Protein AF-A0A953QK50-F1 (afdb_monomer_lite)

Radius of gyration: 16.64 Å; chains: 1; bounding box: 37×29×49 Å

Sequence (146 aa):
MLYVLSLALWMKRRDAGARLAWTAGCALYLAHVAAAFALRHHWSHAAAYQETARQTREVFGIDSGAGIYFNYAFTILWIADALWWWLAGLDRYRTRPRRVTVAVHLFFAFMFFNGAIVFGSPFMRWLGTAAILILLVVAASRLPPK

Foldseek 3Di:
DLQLVLVLCVLVVVNVSSLVSLVVVLVVLVVVVVCCCVPPVVVDPVSQLQVLLVLCCVQPVGRGSCVVVLVVVLNVLSVVLSVCCVVVDDVCNVVPDPVVVCV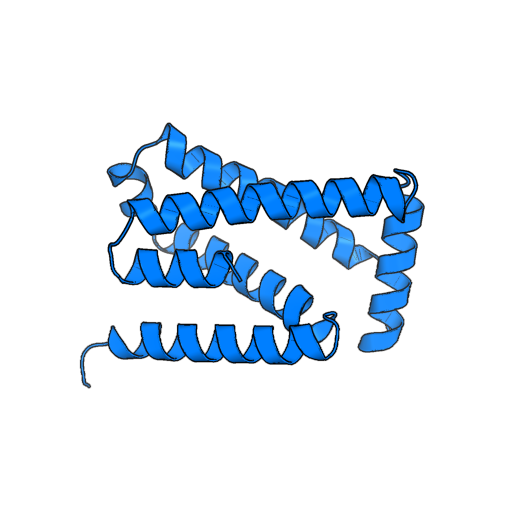NVVSVLVVLCCDQQRSNDPVSNVVSVVSVVVSVVSVVVPDPDD

Structure (mmCIF, N/CA/C/O backbone):
data_AF-A0A953QK50-F1
#
_entry.id   AF-A0A953QK50-F1
#
loop_
_atom_site.group_PDB
_atom_site.id
_atom_site.type_symbol
_atom_site.label_atom_id
_atom_site.label_alt_id
_atom_site.label_comp_id
_atom_site.label_asym_id
_atom_site.label_entity_id
_atom_site.label_seq_id
_atom_site.pdbx_PDB_ins_code
_atom_site.Cartn_x
_atom_site.Cartn_y
_atom_site.Cartn_z
_atom_site.occupancy
_atom_site.B_iso_or_equiv
_atom_site.auth_seq_id
_atom_site.auth_comp_id
_atom_site.auth_asym_id
_atom_site.auth_atom_id
_atom_site.pdbx_PDB_model_num
ATOM 1 N N . MET A 1 1 ? 6.489 0.312 5.208 1.00 88.19 1 MET A N 1
ATOM 2 C CA . MET A 1 1 ? 6.626 0.573 6.661 1.00 88.19 1 MET A CA 1
ATOM 3 C C . MET A 1 1 ? 5.390 1.224 7.263 1.00 88.19 1 MET A C 1
ATOM 5 O O . MET A 1 1 ? 4.865 0.697 8.234 1.00 88.19 1 MET A O 1
ATOM 9 N N . LEU A 1 2 ? 4.868 2.305 6.675 1.00 91.56 2 LEU A N 1
ATOM 10 C CA . LEU A 1 2 ? 3.675 2.992 7.195 1.00 91.56 2 LEU A CA 1
ATOM 11 C C . LEU A 1 2 ? 2.415 2.116 7.274 1.00 91.56 2 LEU A C 1
ATOM 13 O O . LEU A 1 2 ? 1.636 2.276 8.207 1.00 91.56 2 LEU A O 1
ATOM 17 N N . TYR A 1 3 ? 2.270 1.135 6.377 1.00 90.94 3 TYR A N 1
ATOM 18 C CA . TYR A 1 3 ? 1.257 0.077 6.481 1.00 90.94 3 TYR A CA 1
ATOM 19 C C . TYR A 1 3 ? 1.285 -0.631 7.849 1.00 90.94 3 TYR A C 1
ATOM 21 O O . TYR A 1 3 ? 0.289 -0.660 8.569 1.00 90.94 3 TYR A O 1
ATOM 29 N N . VAL A 1 4 ? 2.456 -1.151 8.233 1.00 90.25 4 VAL A N 1
ATOM 30 C CA . VAL A 1 4 ? 2.660 -1.884 9.491 1.00 90.25 4 VAL A CA 1
ATOM 31 C C . VAL A 1 4 ? 2.422 -0.977 10.695 1.00 90.25 4 VAL A C 1
ATOM 33 O O . VAL A 1 4 ? 1.738 -1.373 11.637 1.00 90.25 4 VAL A O 1
ATOM 36 N N . LEU A 1 5 ? 2.933 0.257 10.646 1.00 92.25 5 LEU A N 1
ATOM 37 C CA . LEU A 1 5 ? 2.709 1.249 11.697 1.00 92.25 5 LEU A CA 1
ATOM 38 C C . LEU A 1 5 ? 1.217 1.556 11.871 1.00 92.25 5 LEU A C 1
ATOM 40 O O . LEU A 1 5 ? 0.717 1.548 12.994 1.00 92.25 5 LEU A O 1
ATOM 44 N N . SER A 1 6 ? 0.504 1.797 10.770 1.00 93.31 6 SER A N 1
ATOM 45 C CA . SER A 1 6 ? -0.934 2.056 10.785 1.00 93.31 6 SER A CA 1
ATOM 46 C C . SER A 1 6 ? -1.699 0.897 11.420 1.00 93.31 6 SER A C 1
ATOM 48 O O . SER A 1 6 ? -2.479 1.115 12.346 1.00 93.31 6 SER A O 1
ATOM 50 N N . LEU A 1 7 ? -1.409 -0.338 11.004 1.00 91.56 7 LEU A N 1
ATOM 51 C CA . LEU A 1 7 ? -2.070 -1.527 11.532 1.00 91.56 7 LEU A CA 1
ATOM 52 C C . LEU A 1 7 ? -1.767 -1.739 13.026 1.00 91.56 7 LEU A C 1
ATOM 54 O O . LEU A 1 7 ? -2.670 -2.039 13.806 1.00 91.56 7 LEU A O 1
ATOM 58 N N . ALA A 1 8 ? -0.524 -1.507 13.458 1.00 91.31 8 ALA A N 1
ATOM 59 C CA . ALA A 1 8 ? -0.143 -1.571 14.867 1.00 91.31 8 ALA A CA 1
ATOM 60 C C . ALA A 1 8 ? -0.857 -0.505 15.718 1.00 91.31 8 ALA A C 1
ATOM 62 O O . ALA A 1 8 ? -1.331 -0.803 16.817 1.00 91.31 8 ALA A O 1
ATOM 63 N N . LEU A 1 9 ? -0.973 0.730 15.219 1.00 91.75 9 LEU A N 1
ATOM 64 C CA . LEU A 1 9 ? -1.710 1.807 15.886 1.00 91.75 9 LEU A CA 1
ATOM 65 C C . LEU A 1 9 ? -3.213 1.518 15.940 1.00 91.75 9 LEU A C 1
ATOM 67 O O . LEU A 1 9 ? -3.843 1.763 16.971 1.00 91.75 9 LEU A O 1
ATOM 71 N N . TRP A 1 10 ? -3.767 0.943 14.872 1.00 89.69 10 TRP A N 1
ATOM 72 C CA . TRP A 1 10 ? -5.168 0.542 14.799 1.00 89.69 10 TRP A CA 1
ATOM 73 C C . TRP A 1 10 ? -5.490 -0.547 15.826 1.00 89.69 10 TRP A C 1
ATOM 75 O O . TRP A 1 10 ? -6.416 -0.387 16.621 1.00 89.69 10 TRP A O 1
ATOM 85 N N . MET A 1 11 ? -4.654 -1.589 15.921 1.00 88.81 11 MET A N 1
ATOM 86 C CA . MET A 1 11 ? -4.762 -2.609 16.974 1.00 88.81 11 MET A CA 1
ATOM 87 C C . MET A 1 11 ? -4.642 -2.001 18.376 1.00 88.81 11 MET A C 1
ATOM 89 O O . MET A 1 11 ? -5.326 -2.433 19.301 1.00 88.81 11 MET A O 1
ATOM 93 N N . LYS A 1 12 ? -3.826 -0.951 18.540 1.00 89.31 12 LYS A N 1
ATOM 94 C CA . LYS A 1 12 ? -3.695 -0.185 19.789 1.00 89.31 12 LYS A CA 1
ATOM 95 C C . LYS A 1 12 ? -4.840 0.797 20.069 1.00 89.31 12 LYS A C 1
ATOM 97 O O . LYS A 1 12 ? -4.762 1.526 21.053 1.00 89.31 12 LYS A O 1
ATOM 102 N N . ARG A 1 13 ? -5.898 0.807 19.249 1.00 88.56 13 ARG A N 1
ATOM 103 C CA . ARG A 1 13 ? -7.031 1.749 19.305 1.00 88.56 13 ARG A CA 1
ATOM 104 C C . ARG A 1 13 ? -6.632 3.229 19.199 1.00 88.56 13 ARG A C 1
ATOM 106 O O . ARG A 1 13 ? -7.397 4.100 19.597 1.00 88.56 13 ARG A O 1
ATOM 113 N N . ARG A 1 14 ? -5.460 3.524 18.624 1.00 91.25 14 ARG A N 1
ATOM 114 C CA . ARG A 1 14 ? -4.974 4.886 18.344 1.00 91.25 14 ARG A CA 1
ATOM 115 C C . ARG A 1 14 ? -5.377 5.309 16.932 1.00 91.25 14 ARG A C 1
ATOM 117 O O . ARG A 1 14 ? -4.531 5.429 16.047 1.00 91.25 14 ARG A O 1
ATOM 124 N N . ASP A 1 15 ? -6.675 5.507 16.709 1.00 91.19 15 ASP A N 1
ATOM 125 C CA . ASP A 1 15 ? -7.226 5.601 15.349 1.00 91.19 15 ASP A CA 1
ATOM 126 C C . ASP A 1 15 ? -6.760 6.825 14.567 1.00 91.19 15 ASP A C 1
ATOM 128 O O . ASP A 1 15 ? -6.521 6.716 13.370 1.00 91.19 15 ASP A O 1
ATOM 132 N N . ALA A 1 16 ? -6.587 7.976 15.225 1.00 90.69 16 ALA A N 1
ATOM 133 C CA . ALA A 1 16 ? -6.100 9.183 14.559 1.00 90.69 16 ALA A CA 1
ATOM 134 C C . ALA A 1 16 ? -4.700 8.964 13.962 1.00 90.69 16 ALA A C 1
ATOM 136 O O . ALA A 1 16 ? -4.469 9.247 12.786 1.00 90.69 16 ALA A O 1
ATOM 137 N N . GLY A 1 17 ? -3.791 8.376 14.749 1.00 93.00 17 GLY A N 1
ATOM 138 C CA . GLY A 1 17 ? -2.450 8.020 14.289 1.00 93.00 17 GLY A CA 1
ATOM 139 C C . GLY A 1 17 ? -2.471 6.913 13.235 1.00 93.00 17 GLY A C 1
ATOM 140 O O . GLY A 1 17 ? -1.739 6.990 12.252 1.00 93.00 17 GLY A O 1
ATOM 141 N N . ALA A 1 18 ? -3.341 5.913 13.399 1.00 93.88 18 ALA A N 1
ATOM 142 C CA . ALA A 1 18 ? -3.504 4.842 12.422 1.00 93.88 18 ALA A CA 1
ATOM 143 C C . ALA A 1 18 ? -3.976 5.374 11.062 1.00 93.88 18 ALA A C 1
ATOM 145 O O . ALA A 1 18 ? -3.386 5.031 10.038 1.00 93.88 18 ALA A O 1
ATOM 146 N N . ARG A 1 19 ? -4.982 6.256 11.056 1.00 94.06 19 ARG A N 1
ATOM 147 C CA . ARG A 1 19 ? -5.527 6.893 9.852 1.00 94.06 19 ARG A CA 1
ATOM 148 C C . ARG A 1 19 ? -4.502 7.800 9.181 1.00 94.06 19 ARG A C 1
ATOM 150 O O . ARG A 1 19 ? -4.369 7.761 7.958 1.00 94.06 19 ARG A O 1
ATOM 157 N N . LEU A 1 20 ? -3.748 8.578 9.963 1.00 94.75 20 LEU A N 1
ATOM 158 C CA . LEU A 1 20 ? -2.683 9.428 9.432 1.00 94.75 20 LEU A CA 1
ATOM 159 C C . LEU A 1 20 ? -1.579 8.586 8.783 1.00 94.75 20 LEU A C 1
ATOM 161 O O . LEU A 1 20 ? -1.233 8.830 7.632 1.00 94.75 20 LEU A O 1
ATOM 165 N N . ALA A 1 21 ? -1.083 7.554 9.473 1.00 95.75 21 ALA A N 1
ATOM 166 C CA . ALA A 1 21 ? -0.073 6.649 8.928 1.00 95.75 21 ALA A CA 1
ATOM 167 C C . ALA A 1 21 ? -0.576 5.904 7.679 1.00 95.75 21 ALA A C 1
ATOM 169 O O . ALA A 1 21 ? 0.180 5.738 6.724 1.00 95.75 21 ALA A O 1
ATOM 170 N N . TRP A 1 22 ? -1.853 5.500 7.655 1.00 96.31 22 TRP A N 1
ATOM 171 C CA . TRP A 1 22 ? -2.483 4.862 6.495 1.00 96.31 22 TRP A CA 1
ATOM 172 C C . TRP A 1 22 ? -2.500 5.786 5.278 1.00 96.31 22 TRP A C 1
ATOM 174 O O . TRP A 1 22 ? -2.058 5.406 4.196 1.00 96.31 22 TRP A O 1
ATOM 184 N N . THR A 1 23 ? -2.969 7.019 5.482 1.00 96.44 23 THR A N 1
ATOM 185 C CA . THR A 1 23 ? -3.134 8.023 4.424 1.00 96.44 23 THR A CA 1
ATOM 186 C C . THR A 1 23 ? -1.781 8.509 3.913 1.00 96.44 23 THR A C 1
ATOM 188 O O . THR A 1 23 ? -1.566 8.567 2.706 1.00 96.44 23 THR A O 1
ATOM 191 N N . ALA A 1 24 ? -0.835 8.787 4.815 1.00 97.00 24 ALA A N 1
ATOM 192 C CA . ALA A 1 24 ? 0.531 9.150 4.449 1.00 97.00 24 ALA A CA 1
ATOM 193 C C . ALA A 1 24 ? 1.232 8.011 3.694 1.00 97.00 24 ALA A C 1
ATOM 195 O O . ALA A 1 24 ? 1.932 8.256 2.715 1.00 97.00 24 ALA A O 1
ATOM 196 N N . GLY A 1 25 ? 1.002 6.758 4.108 1.00 96.25 25 GLY A N 1
ATOM 197 C CA . GLY A 1 25 ? 1.476 5.574 3.396 1.00 96.25 25 GLY A CA 1
ATOM 198 C C . GLY A 1 25 ? 0.944 5.503 1.968 1.00 96.25 25 GLY A C 1
ATOM 199 O O . GLY A 1 25 ? 1.733 5.306 1.047 1.00 96.25 25 GLY A O 1
ATOM 200 N N . CYS A 1 26 ? -0.358 5.739 1.788 1.00 97.06 26 CYS A N 1
ATOM 201 C CA . CYS A 1 26 ? -0.987 5.806 0.472 1.00 97.06 26 CYS A CA 1
ATOM 202 C C . CYS A 1 26 ? -0.378 6.924 -0.385 1.00 97.06 26 CYS A C 1
ATOM 204 O O . CYS A 1 26 ? 0.038 6.674 -1.510 1.00 97.06 26 CYS A O 1
ATOM 206 N N . ALA A 1 27 ? -0.272 8.145 0.146 1.00 97.31 27 ALA A N 1
ATOM 207 C CA . ALA A 1 27 ? 0.253 9.292 -0.595 1.00 97.31 27 ALA A CA 1
ATOM 208 C C . ALA A 1 27 ? 1.709 9.080 -1.046 1.00 97.31 27 ALA A C 1
ATOM 210 O O . ALA A 1 27 ? 2.037 9.310 -2.209 1.00 97.31 27 ALA A O 1
ATOM 211 N N . LEU A 1 28 ? 2.571 8.579 -0.155 1.00 96.88 28 LEU A N 1
ATOM 212 C CA . LEU A 1 28 ? 3.962 8.262 -0.490 1.00 96.88 28 LEU A CA 1
ATOM 213 C C . LEU A 1 28 ? 4.065 7.127 -1.512 1.00 96.88 28 LEU A C 1
ATOM 215 O O . LEU A 1 28 ? 4.917 7.179 -2.394 1.00 96.88 28 LEU A O 1
ATOM 219 N N . TYR A 1 29 ? 3.194 6.119 -1.422 1.00 96.00 29 TYR A N 1
ATOM 220 C CA . TYR A 1 29 ? 3.125 5.057 -2.421 1.00 96.00 29 TYR A CA 1
ATOM 221 C C . TYR A 1 29 ? 2.713 5.595 -3.800 1.00 96.00 29 TYR A C 1
ATOM 223 O O . TYR A 1 29 ? 3.351 5.259 -4.793 1.00 96.00 29 TYR A O 1
ATOM 231 N N . LEU A 1 30 ? 1.715 6.479 -3.878 1.00 96.88 30 LEU A N 1
ATOM 232 C CA . LEU A 1 30 ? 1.312 7.099 -5.146 1.00 96.88 30 LEU A CA 1
ATOM 233 C C . LEU A 1 30 ? 2.422 7.964 -5.740 1.00 96.88 30 LEU A C 1
ATOM 235 O O . LEU A 1 30 ? 2.696 7.868 -6.934 1.00 96.88 30 LEU A O 1
ATOM 239 N N . ALA A 1 31 ? 3.104 8.754 -4.906 1.00 97.12 31 ALA A N 1
ATOM 240 C CA . ALA A 1 31 ? 4.274 9.514 -5.331 1.00 97.12 31 ALA A CA 1
ATOM 241 C C . ALA A 1 31 ? 5.379 8.586 -5.861 1.00 97.12 31 ALA A C 1
ATOM 243 O O . ALA A 1 31 ? 5.992 8.880 -6.884 1.00 97.12 31 ALA A O 1
ATOM 244 N N . HIS A 1 32 ? 5.593 7.436 -5.216 1.00 94.62 32 HIS A N 1
ATOM 245 C CA . HIS A 1 32 ? 6.538 6.423 -5.676 1.00 94.62 32 HIS A CA 1
ATOM 246 C C . HIS A 1 32 ? 6.141 5.822 -7.033 1.00 94.62 32 HIS A C 1
ATOM 248 O O . HIS A 1 32 ? 6.989 5.734 -7.916 1.00 94.62 32 HIS A O 1
ATOM 254 N N . VAL A 1 33 ? 4.868 5.459 -7.232 1.00 94.38 33 VAL A N 1
ATOM 255 C CA . VAL A 1 33 ? 4.367 4.954 -8.524 1.00 94.38 33 VAL A CA 1
ATOM 256 C C . VAL A 1 33 ? 4.538 6.009 -9.616 1.00 94.38 33 VAL A C 1
ATOM 258 O O . VAL A 1 33 ? 5.086 5.705 -10.672 1.00 94.38 33 VAL A O 1
ATOM 261 N N . ALA A 1 34 ? 4.140 7.257 -9.357 1.00 94.69 34 ALA A N 1
ATOM 262 C CA . ALA A 1 34 ? 4.298 8.352 -10.311 1.00 94.69 34 ALA A CA 1
ATOM 263 C C . ALA A 1 34 ? 5.775 8.594 -10.660 1.00 94.69 34 ALA A C 1
ATOM 265 O O . ALA A 1 34 ? 6.116 8.712 -11.833 1.00 94.69 34 ALA A O 1
ATOM 266 N N . ALA A 1 35 ? 6.666 8.596 -9.664 1.00 94.88 35 ALA A N 1
ATOM 267 C CA . ALA A 1 35 ? 8.103 8.737 -9.880 1.00 94.88 35 ALA A CA 1
ATOM 268 C C . ALA A 1 35 ? 8.686 7.561 -10.680 1.00 94.88 35 ALA A C 1
ATOM 270 O O . ALA A 1 35 ? 9.486 7.780 -11.584 1.00 94.88 35 ALA A O 1
ATOM 271 N N . ALA A 1 36 ? 8.269 6.323 -10.402 1.00 93.06 36 ALA A N 1
ATOM 272 C CA . ALA A 1 36 ? 8.698 5.155 -11.166 1.00 93.06 36 ALA A CA 1
ATOM 273 C C . ALA A 1 36 ? 8.251 5.256 -12.633 1.00 93.06 36 ALA A C 1
ATOM 275 O O . ALA A 1 36 ? 9.060 5.070 -13.543 1.00 93.06 36 ALA A O 1
ATOM 276 N N . PHE A 1 37 ? 6.991 5.622 -12.880 1.00 91.88 37 PHE A N 1
ATOM 277 C CA . PHE A 1 37 ? 6.489 5.802 -14.241 1.00 91.88 37 PHE A CA 1
ATOM 278 C C . PHE A 1 37 ? 7.187 6.952 -14.966 1.00 91.88 37 PHE A C 1
ATOM 280 O O . PHE A 1 37 ? 7.615 6.765 -16.101 1.00 91.88 37 PHE A O 1
ATOM 287 N N . ALA A 1 38 ? 7.377 8.098 -14.315 1.00 93.25 38 ALA A N 1
ATOM 288 C CA . ALA A 1 38 ? 8.023 9.255 -14.923 1.00 93.25 38 ALA A CA 1
ATOM 289 C C . ALA A 1 38 ? 9.515 9.025 -15.213 1.00 93.25 38 ALA A C 1
ATOM 291 O O . ALA A 1 38 ? 9.983 9.336 -16.306 1.00 93.25 38 ALA A O 1
ATOM 292 N N . LEU A 1 39 ? 10.261 8.481 -14.246 1.00 93.50 39 LEU A N 1
ATOM 293 C CA . LEU A 1 39 ? 11.727 8.438 -14.285 1.00 93.50 39 LEU A CA 1
ATOM 294 C C . LEU A 1 39 ? 12.297 7.134 -14.851 1.00 93.50 39 LEU A C 1
ATOM 296 O O . LEU A 1 39 ? 13.428 7.133 -15.326 1.00 93.50 39 LEU A O 1
ATOM 300 N N . ARG A 1 40 ? 11.570 6.013 -14.754 1.00 90.94 40 ARG A N 1
ATOM 301 C CA . ARG A 1 40 ? 12.089 4.678 -15.124 1.00 90.94 40 ARG A CA 1
ATOM 302 C C . ARG A 1 40 ? 11.362 4.058 -16.302 1.00 90.94 40 ARG A C 1
ATOM 304 O O . ARG A 1 40 ? 11.973 3.305 -17.050 1.00 90.94 40 ARG A O 1
ATOM 311 N N . HIS A 1 41 ? 10.074 4.349 -16.452 1.00 89.88 41 HIS A N 1
ATOM 312 C CA . HIS A 1 41 ? 9.249 3.723 -17.484 1.00 89.88 41 HIS A CA 1
ATOM 313 C C . HIS A 1 41 ? 8.779 4.700 -18.560 1.00 89.88 41 HIS A C 1
ATOM 315 O O . HIS A 1 41 ? 8.091 4.273 -19.479 1.00 89.88 41 HIS A O 1
ATOM 321 N N . HIS A 1 42 ? 9.133 5.988 -18.470 1.00 91.69 42 HIS A N 1
ATOM 322 C CA . HIS A 1 42 ? 8.718 7.037 -19.412 1.00 91.69 42 HIS A CA 1
ATOM 323 C C . HIS A 1 42 ? 7.208 7.024 -19.699 1.00 91.69 42 HIS A C 1
ATOM 325 O O . HIS A 1 42 ? 6.774 7.165 -20.838 1.00 91.69 42 HIS A O 1
ATOM 331 N N . TRP A 1 43 ? 6.410 6.778 -18.658 1.00 91.88 43 TRP A N 1
ATOM 332 C CA . TRP A 1 43 ? 4.956 6.606 -18.721 1.00 91.88 43 TRP A CA 1
ATOM 333 C C . TRP A 1 43 ? 4.462 5.435 -19.590 1.00 91.88 43 TRP A C 1
ATOM 335 O O . TRP A 1 43 ? 3.261 5.279 -19.798 1.00 91.88 43 TRP A O 1
ATOM 345 N N . SER A 1 44 ? 5.358 4.557 -20.044 1.00 94.75 44 SER A N 1
ATOM 346 C CA . SER A 1 44 ? 5.026 3.376 -20.835 1.00 94.75 44 SER A CA 1
ATOM 347 C C . SER A 1 44 ? 4.628 2.201 -19.945 1.00 94.75 44 SER A C 1
ATOM 349 O O . SER A 1 44 ? 5.441 1.635 -19.208 1.00 94.75 44 SER A O 1
ATOM 351 N N . HIS A 1 45 ? 3.368 1.778 -20.071 1.00 92.88 45 HIS A N 1
ATOM 352 C CA . HIS A 1 45 ? 2.885 0.542 -19.455 1.00 92.88 45 HIS A CA 1
ATOM 353 C C . HIS A 1 45 ? 3.681 -0.679 -19.938 1.00 92.88 45 HIS A C 1
ATOM 355 O O . HIS A 1 45 ? 4.030 -1.536 -19.131 1.00 92.88 45 HIS A O 1
ATOM 361 N N . ALA A 1 46 ? 4.021 -0.736 -21.230 1.00 95.19 46 ALA A N 1
ATOM 362 C CA . ALA A 1 46 ? 4.790 -1.842 -21.794 1.00 95.19 46 ALA A CA 1
ATOM 363 C C . ALA A 1 46 ? 6.183 -1.953 -21.153 1.00 95.19 46 ALA A C 1
ATOM 365 O O . ALA A 1 46 ? 6.602 -3.051 -20.794 1.00 95.19 46 ALA A O 1
ATOM 366 N N . ALA A 1 47 ? 6.863 -0.823 -20.927 1.00 94.38 47 ALA A N 1
ATOM 367 C CA . ALA A 1 47 ? 8.160 -0.809 -20.250 1.00 94.38 47 ALA A CA 1
ATOM 368 C C . ALA A 1 47 ? 8.051 -1.290 -18.792 1.00 94.38 47 ALA A C 1
ATOM 370 O O . ALA A 1 47 ? 8.878 -2.072 -18.327 1.00 94.38 47 ALA A O 1
ATOM 371 N N . ALA A 1 48 ? 7.009 -0.867 -18.071 1.00 93.88 48 ALA A N 1
ATOM 372 C CA . ALA A 1 48 ? 6.764 -1.319 -16.702 1.00 93.88 48 ALA A CA 1
ATOM 373 C C . ALA A 1 48 ? 6.412 -2.819 -16.631 1.00 93.88 48 ALA A C 1
ATOM 375 O O . ALA A 1 48 ? 6.870 -3.526 -15.729 1.00 93.88 48 ALA A O 1
ATOM 376 N N . TYR A 1 49 ? 5.639 -3.324 -17.597 1.00 96.56 49 TYR A N 1
ATOM 377 C CA . TYR A 1 49 ? 5.319 -4.746 -17.718 1.00 96.56 49 TYR A CA 1
ATOM 378 C C . TYR A 1 49 ? 6.580 -5.582 -17.970 1.00 96.56 49 TYR A C 1
ATOM 380 O O . TYR A 1 49 ? 6.811 -6.564 -17.268 1.00 96.56 49 TYR A O 1
ATOM 388 N N . GLN A 1 50 ? 7.420 -5.174 -18.928 1.00 96.00 50 GLN A N 1
ATOM 389 C CA . GLN A 1 50 ? 8.668 -5.868 -19.262 1.00 96.00 50 GLN A CA 1
ATOM 390 C C . GLN A 1 50 ? 9.643 -5.899 -18.082 1.00 96.00 50 GLN A C 1
ATOM 392 O O . GLN A 1 50 ? 10.216 -6.944 -17.788 1.00 96.00 50 GLN A O 1
ATOM 397 N N . GLU A 1 51 ? 9.792 -4.787 -17.359 1.00 94.69 51 GLU A N 1
ATOM 398 C CA . GLU A 1 51 ? 10.635 -4.751 -16.162 1.00 94.69 51 GLU A CA 1
ATOM 399 C C . GLU A 1 51 ? 10.092 -5.668 -15.057 1.00 94.69 51 GLU A C 1
ATOM 401 O O . GLU A 1 51 ? 10.855 -6.382 -14.405 1.00 94.69 51 GLU A O 1
ATOM 406 N N . THR A 1 52 ? 8.769 -5.718 -14.881 1.00 94.38 52 THR A N 1
ATOM 407 C CA . THR A 1 52 ? 8.137 -6.653 -13.939 1.00 94.38 52 THR A CA 1
ATOM 408 C C . THR A 1 52 ? 8.387 -8.107 -14.351 1.00 94.38 52 THR A C 1
ATOM 410 O O . THR A 1 52 ? 8.681 -8.946 -13.499 1.00 94.38 52 THR A O 1
ATOM 413 N N . ALA A 1 53 ? 8.320 -8.410 -15.651 1.00 95.75 53 ALA A N 1
ATOM 414 C CA . ALA A 1 53 ? 8.602 -9.740 -16.186 1.00 95.75 53 ALA A CA 1
ATOM 415 C C . ALA A 1 53 ? 10.061 -10.145 -15.951 1.00 95.75 53 ALA A C 1
ATOM 417 O O . ALA A 1 53 ? 10.323 -11.241 -15.456 1.00 95.75 53 ALA A O 1
ATOM 418 N N . ARG A 1 54 ? 11.002 -9.222 -16.192 1.00 96.00 54 ARG A N 1
ATOM 419 C CA . ARG A 1 54 ? 12.432 -9.414 -15.921 1.00 96.00 54 ARG A CA 1
ATOM 420 C C . ARG A 1 54 ? 12.686 -9.755 -14.451 1.00 96.00 54 ARG A C 1
ATOM 422 O O . ARG A 1 54 ? 13.314 -10.770 -14.167 1.00 96.00 54 ARG A O 1
ATOM 429 N N . GLN A 1 55 ? 12.158 -8.958 -13.519 1.00 94.06 55 GLN A N 1
ATOM 430 C CA . GLN A 1 55 ? 12.319 -9.207 -12.079 1.00 94.06 55 GLN A CA 1
ATOM 431 C C . GLN A 1 55 ? 11.669 -10.528 -11.642 1.00 94.06 55 GLN A C 1
ATOM 433 O O . GLN A 1 55 ? 12.233 -11.269 -10.838 1.00 94.06 55 GLN A O 1
ATOM 438 N N . THR A 1 56 ? 10.496 -10.851 -12.190 1.00 94.00 56 THR A N 1
ATOM 439 C CA . THR A 1 56 ? 9.806 -12.118 -11.903 1.00 94.00 56 THR A CA 1
ATOM 440 C C . THR A 1 56 ? 10.617 -13.312 -12.403 1.00 94.00 56 THR A C 1
ATOM 442 O O . THR A 1 56 ? 10.747 -14.300 -11.682 1.00 94.00 56 THR A O 1
ATOM 445 N N . ARG A 1 57 ? 11.242 -13.210 -13.581 1.00 95.06 57 ARG A N 1
ATOM 446 C CA . ARG A 1 57 ? 12.142 -14.241 -14.109 1.00 95.06 57 ARG A CA 1
ATOM 447 C C . ARG A 1 57 ? 13.375 -14.417 -13.227 1.00 95.06 57 ARG A C 1
ATOM 449 O O . ARG A 1 57 ? 13.769 -15.548 -12.975 1.00 95.06 57 ARG A O 1
ATOM 456 N N . GLU A 1 58 ? 13.963 -13.335 -12.731 1.00 94.00 58 GLU A N 1
ATOM 457 C CA . GLU A 1 58 ? 15.155 -13.402 -11.873 1.00 94.00 58 GLU A CA 1
ATOM 458 C C . GLU A 1 58 ? 14.892 -14.079 -10.528 1.00 94.00 58 GLU A C 1
ATOM 460 O O . GLU A 1 58 ? 15.754 -14.790 -10.018 1.00 94.00 58 GLU A O 1
ATOM 465 N N . VAL A 1 59 ? 13.705 -13.875 -9.956 1.00 93.25 59 VAL A N 1
ATOM 466 C CA . VAL A 1 59 ? 13.359 -14.430 -8.641 1.00 93.25 59 VAL A CA 1
ATOM 467 C C . VAL A 1 59 ? 12.716 -15.813 -8.744 1.00 93.25 59 VAL A C 1
ATOM 469 O O . VAL A 1 59 ? 13.012 -16.687 -7.934 1.00 93.25 59 VAL A O 1
ATOM 472 N N . PHE A 1 60 ? 11.829 -16.015 -9.719 1.00 92.81 60 PHE A N 1
ATOM 473 C CA . PHE A 1 60 ? 10.978 -17.205 -9.820 1.00 92.81 60 PHE A CA 1
ATOM 474 C C . PHE A 1 60 ? 11.204 -18.031 -11.092 1.00 92.81 60 PHE A C 1
ATOM 476 O O . PHE A 1 60 ? 10.594 -19.085 -11.240 1.00 92.81 60 PHE A O 1
ATOM 483 N N . GLY A 1 61 ? 12.034 -17.571 -12.033 1.00 92.94 61 GLY A N 1
ATOM 484 C CA . GLY A 1 61 ? 12.246 -18.235 -13.326 1.00 92.94 61 GLY A CA 1
ATOM 485 C C . GLY A 1 61 ? 11.097 -18.065 -14.329 1.00 92.94 61 GLY A C 1
ATOM 486 O O . GLY A 1 61 ? 11.154 -18.623 -15.421 1.00 92.94 61 GLY A O 1
ATOM 487 N N . ILE A 1 62 ? 10.060 -17.292 -13.988 1.00 92.62 62 ILE A N 1
ATOM 488 C CA . ILE A 1 62 ? 8.846 -17.120 -14.799 1.00 92.62 62 ILE A CA 1
ATOM 489 C C . ILE A 1 62 ? 8.897 -15.785 -15.547 1.00 92.62 62 ILE A C 1
ATOM 491 O O . ILE A 1 62 ? 8.995 -14.729 -14.927 1.00 92.62 62 ILE A O 1
ATOM 495 N N . ASP A 1 63 ? 8.759 -15.816 -16.873 1.00 93.75 63 ASP A N 1
ATOM 496 C CA . ASP A 1 63 ? 8.700 -14.607 -17.704 1.00 93.75 63 ASP A CA 1
ATOM 497 C C . ASP A 1 63 ? 7.278 -14.049 -17.784 1.00 93.75 63 ASP A C 1
ATOM 499 O O . ASP A 1 63 ? 6.548 -14.270 -18.748 1.00 93.75 63 ASP A O 1
ATOM 503 N N . SER A 1 64 ? 6.841 -13.385 -16.717 1.00 93.62 64 SER A N 1
ATOM 504 C CA . SER A 1 64 ? 5.503 -12.802 -16.659 1.00 93.62 64 SER A CA 1
ATOM 505 C C . SER A 1 64 ? 5.506 -11.457 -15.955 1.00 93.62 64 SER A C 1
ATOM 507 O O . SER A 1 64 ? 5.889 -11.346 -14.793 1.00 93.62 64 SER A O 1
ATOM 509 N N . GLY A 1 65 ? 5.007 -10.431 -16.646 1.00 93.62 65 GLY A N 1
ATOM 510 C CA . GLY A 1 65 ? 4.799 -9.096 -16.086 1.00 93.62 65 GLY A CA 1
ATOM 511 C C . GLY A 1 65 ? 3.498 -8.961 -15.293 1.00 93.62 65 GLY A C 1
ATOM 512 O O . GLY A 1 65 ? 3.169 -7.863 -14.850 1.00 93.62 65 GLY A O 1
ATOM 513 N N . ALA A 1 66 ? 2.743 -10.052 -15.092 1.00 93.38 66 ALA A N 1
ATOM 514 C CA . ALA A 1 66 ? 1.411 -10.021 -14.481 1.00 93.38 66 ALA A CA 1
ATOM 515 C C . ALA A 1 66 ? 1.384 -9.410 -13.066 1.00 93.38 66 ALA A C 1
ATOM 517 O O . ALA A 1 66 ? 0.352 -8.884 -12.644 1.00 93.38 66 ALA A O 1
ATOM 518 N N . GLY A 1 67 ? 2.522 -9.405 -12.360 1.00 93.06 67 GLY A N 1
ATOM 519 C CA . GLY A 1 67 ? 2.698 -8.715 -11.078 1.00 93.06 67 GLY A CA 1
ATOM 520 C C . GLY A 1 67 ? 2.277 -7.238 -11.106 1.00 93.06 67 GLY A C 1
ATOM 521 O O . GLY A 1 67 ? 1.787 -6.719 -10.103 1.00 93.06 67 GLY A O 1
ATOM 522 N N . ILE A 1 68 ? 2.369 -6.565 -12.259 1.00 94.88 68 ILE A N 1
ATOM 523 C CA . ILE A 1 68 ? 1.979 -5.157 -12.381 1.00 94.88 68 ILE A CA 1
ATOM 524 C C . ILE A 1 68 ? 0.474 -4.945 -12.163 1.00 94.88 68 ILE A C 1
ATOM 526 O O . ILE A 1 68 ? 0.070 -3.932 -11.597 1.00 94.88 68 ILE A O 1
ATOM 530 N N . TYR A 1 69 ? -0.367 -5.919 -12.523 1.00 96.31 69 TYR A N 1
ATOM 531 C CA . TYR A 1 69 ? -1.809 -5.824 -12.294 1.00 96.31 69 TYR A CA 1
ATOM 532 C C . TYR A 1 69 ? -2.157 -5.934 -10.807 1.00 96.31 69 TYR A C 1
ATOM 534 O O . TYR A 1 69 ? -3.077 -5.261 -10.343 1.00 96.31 69 TYR A O 1
ATOM 542 N N . PHE A 1 70 ? -1.378 -6.695 -10.030 1.00 96.25 70 PHE A N 1
ATOM 543 C CA . PHE A 1 70 ? -1.501 -6.703 -8.571 1.00 96.25 70 PHE A CA 1
ATOM 544 C C . PHE A 1 70 ? -1.134 -5.339 -7.972 1.00 96.25 70 PHE A C 1
ATOM 546 O O . PHE A 1 70 ? -1.820 -4.873 -7.062 1.00 96.25 70 PHE A O 1
ATOM 553 N N . ASN A 1 71 ? -0.128 -4.648 -8.523 1.00 95.56 71 ASN A N 1
ATOM 554 C CA . ASN A 1 71 ? 0.199 -3.272 -8.126 1.00 95.56 71 ASN A CA 1
ATOM 555 C C . ASN A 1 71 ? -0.942 -2.290 -8.445 1.00 95.56 71 ASN A C 1
ATOM 557 O O . ASN A 1 71 ? -1.232 -1.401 -7.642 1.00 95.56 71 ASN A O 1
ATOM 561 N N . TYR A 1 72 ? -1.637 -2.459 -9.572 1.00 96.12 72 TYR A N 1
ATOM 562 C CA . TYR A 1 72 ? -2.807 -1.638 -9.905 1.00 96.12 72 TYR A CA 1
ATOM 563 C C . TYR A 1 72 ? -3.988 -1.907 -8.975 1.00 96.12 72 TYR A C 1
ATOM 565 O O . TYR A 1 72 ? -4.565 -0.963 -8.436 1.00 96.12 72 TYR A O 1
ATOM 573 N N . ALA A 1 73 ? -4.298 -3.178 -8.711 1.00 97.56 73 ALA A N 1
ATOM 574 C CA . ALA A 1 73 ? -5.322 -3.549 -7.739 1.00 97.56 73 ALA A CA 1
ATOM 575 C C . ALA A 1 73 ? -5.002 -2.986 -6.344 1.00 97.56 73 ALA A C 1
ATOM 577 O O . ALA A 1 73 ? -5.876 -2.437 -5.678 1.00 97.56 73 ALA A O 1
ATOM 578 N N . PHE A 1 74 ? -3.735 -3.046 -5.931 1.00 97.38 74 PHE A N 1
ATOM 579 C CA . PHE A 1 74 ? -3.250 -2.455 -4.687 1.00 97.38 74 PHE A CA 1
ATOM 580 C C . PHE A 1 74 ? -3.400 -0.938 -4.641 1.00 97.38 74 PHE A C 1
ATOM 582 O O . PHE A 1 74 ? -3.914 -0.416 -3.654 1.00 97.38 74 PHE A O 1
ATOM 589 N N . THR A 1 75 ? -3.048 -0.240 -5.720 1.00 97.00 75 THR A N 1
ATOM 590 C CA . THR A 1 75 ? -3.260 1.208 -5.850 1.00 97.00 75 THR A CA 1
ATOM 591 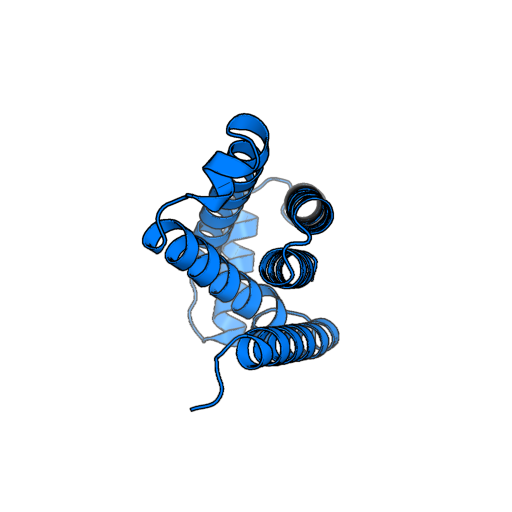C C . THR A 1 75 ? -4.727 1.580 -5.648 1.00 97.00 75 THR A C 1
ATOM 593 O O . THR A 1 75 ? -5.048 2.406 -4.793 1.00 97.00 75 THR A O 1
ATOM 596 N N . ILE A 1 76 ? -5.621 0.945 -6.411 1.00 97.81 76 ILE A N 1
ATOM 597 C CA . ILE A 1 76 ? -7.058 1.236 -6.378 1.00 97.81 76 ILE A CA 1
ATOM 598 C C . ILE A 1 76 ? -7.626 0.933 -4.993 1.00 97.81 76 ILE A C 1
ATOM 600 O O . ILE A 1 76 ? -8.330 1.762 -4.419 1.00 97.81 76 ILE A O 1
ATOM 604 N N . LEU A 1 77 ? -7.290 -0.231 -4.433 1.00 97.75 77 LEU A N 1
ATOM 605 C CA . LEU A 1 77 ? -7.809 -0.652 -3.140 1.00 97.75 77 LEU A CA 1
ATOM 606 C C . LEU A 1 77 ? -7.318 0.249 -2.003 1.00 97.75 77 LEU A C 1
ATOM 608 O O . LEU A 1 77 ? -8.106 0.568 -1.118 1.00 97.75 77 LEU A O 1
ATOM 612 N N . TRP A 1 78 ? -6.058 0.701 -2.022 1.00 97.88 78 TRP A N 1
ATOM 613 C CA . TRP A 1 78 ? -5.542 1.608 -0.991 1.00 97.88 78 TRP A CA 1
ATOM 614 C C . TRP A 1 78 ? -6.218 2.969 -1.036 1.00 97.88 78 TRP A C 1
ATOM 616 O O . TRP A 1 78 ? -6.657 3.459 0.005 1.00 97.88 78 TRP A O 1
ATOM 626 N N . ILE A 1 79 ? -6.380 3.546 -2.228 1.00 97.69 79 ILE A N 1
ATOM 627 C CA . ILE A 1 79 ? -7.115 4.803 -2.387 1.00 97.69 79 ILE A CA 1
ATOM 628 C C . ILE A 1 79 ? -8.553 4.629 -1.892 1.00 97.69 79 ILE A C 1
ATOM 630 O O . ILE A 1 79 ? -9.008 5.414 -1.064 1.00 97.69 79 ILE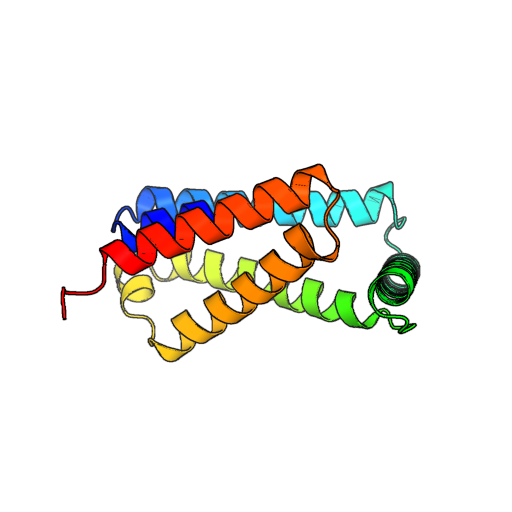 A O 1
ATOM 634 N N . ALA A 1 80 ? -9.256 3.591 -2.351 1.00 96.50 80 ALA A N 1
ATOM 635 C CA . ALA A 1 80 ? -10.649 3.353 -1.987 1.00 96.50 80 ALA A CA 1
ATOM 636 C C . ALA A 1 80 ? -10.832 3.149 -0.475 1.00 96.50 80 ALA A C 1
ATOM 638 O O . ALA A 1 80 ? -11.731 3.739 0.119 1.00 96.50 80 ALA A O 1
ATOM 639 N N . ASP A 1 81 ? -9.968 2.359 0.163 1.00 95.81 81 ASP A N 1
ATOM 640 C CA . ASP A 1 81 ? -10.028 2.091 1.601 1.00 95.81 81 ASP A CA 1
ATOM 641 C C . ASP A 1 81 ? -9.670 3.335 2.435 1.00 95.81 81 ASP A C 1
ATOM 643 O O . ASP A 1 81 ? -10.352 3.648 3.412 1.00 95.81 81 ASP A O 1
ATOM 647 N N . ALA A 1 82 ? -8.664 4.112 2.011 1.00 95.44 82 ALA A N 1
ATOM 648 C CA . ALA A 1 82 ? -8.333 5.386 2.645 1.00 95.44 82 ALA A CA 1
ATOM 649 C C . ALA A 1 82 ? -9.482 6.400 2.518 1.00 95.44 82 ALA A C 1
ATOM 651 O O . ALA A 1 82 ? -9.872 7.009 3.515 1.00 95.44 82 ALA A O 1
ATOM 652 N N . LEU A 1 83 ? -10.064 6.548 1.323 1.00 95.38 83 LEU A N 1
ATOM 653 C CA . LEU A 1 83 ? -11.227 7.406 1.094 1.00 95.38 83 LEU A CA 1
ATOM 654 C C . LEU A 1 83 ? -12.427 6.945 1.919 1.00 95.38 83 LEU A C 1
ATOM 656 O O . LEU A 1 83 ? -13.083 7.777 2.538 1.00 95.38 83 LEU A O 1
ATOM 660 N N . TRP A 1 84 ? -12.687 5.638 2.001 1.00 93.88 84 TRP A N 1
ATOM 661 C CA . TRP A 1 84 ? -13.751 5.105 2.846 1.00 93.88 84 TRP A CA 1
ATOM 662 C C . TRP A 1 84 ? -13.537 5.513 4.311 1.00 93.88 84 TRP A C 1
ATOM 664 O O . TRP A 1 84 ? -14.462 6.028 4.942 1.00 93.88 84 TRP A O 1
ATOM 674 N N . TRP A 1 85 ? -12.321 5.385 4.846 1.00 93.38 85 TRP A N 1
ATOM 675 C CA . TRP A 1 85 ? -12.034 5.807 6.221 1.00 93.38 85 TRP A CA 1
ATOM 676 C C . TRP A 1 85 ? -12.329 7.299 6.458 1.00 93.38 85 TRP A C 1
ATOM 678 O O . TRP A 1 85 ? -12.867 7.670 7.505 1.00 93.38 85 TRP A O 1
ATOM 688 N N . TRP A 1 86 ? -12.021 8.168 5.493 1.00 94.38 86 TRP A N 1
ATOM 689 C CA . TRP A 1 86 ? -12.302 9.603 5.606 1.00 94.38 86 TRP A CA 1
ATOM 690 C C . TRP A 1 86 ? -13.784 9.950 5.422 1.00 94.38 86 TRP A C 1
ATOM 692 O O . TRP A 1 86 ? -14.313 10.736 6.202 1.00 94.38 86 TRP A O 1
ATOM 702 N N . LEU A 1 87 ? -14.460 9.347 4.442 1.00 94.19 87 LEU A N 1
ATOM 703 C CA . LEU A 1 87 ? -15.835 9.688 4.063 1.00 94.19 87 LEU A CA 1
ATOM 704 C C . LEU A 1 87 ? -16.889 9.076 4.990 1.00 94.19 87 LEU A C 1
ATOM 706 O O . LEU A 1 87 ? -17.884 9.718 5.305 1.00 94.19 87 LEU A O 1
ATOM 710 N N . ALA A 1 88 ? -16.693 7.833 5.435 1.00 90.25 88 ALA A N 1
ATOM 711 C CA . ALA A 1 88 ? -17.661 7.154 6.298 1.00 90.25 88 ALA A CA 1
ATOM 712 C C . ALA A 1 88 ? -17.490 7.484 7.787 1.00 90.25 88 ALA A C 1
ATOM 714 O O . ALA A 1 88 ? -18.361 7.144 8.589 1.00 90.25 88 ALA A O 1
ATOM 715 N N . GLY A 1 89 ? -16.376 8.116 8.162 1.00 90.50 89 GLY A N 1
ATOM 716 C CA . GLY A 1 89 ? -16.044 8.409 9.550 1.00 90.50 89 GLY A CA 1
ATOM 717 C C . GLY A 1 89 ? -15.525 7.196 10.331 1.00 90.50 89 GLY A C 1
ATOM 718 O O . GLY A 1 89 ? -15.525 6.051 9.870 1.00 90.50 89 GLY A O 1
ATOM 719 N N . LEU A 1 90 ? -15.045 7.464 11.549 1.00 87.31 90 LEU A N 1
ATOM 720 C CA . LEU A 1 90 ? -14.339 6.476 12.367 1.00 87.31 90 LEU A CA 1
ATOM 721 C C . LEU A 1 90 ? -15.230 5.300 12.792 1.00 87.31 90 LEU A C 1
ATOM 723 O O . LEU A 1 90 ? -14.797 4.148 12.717 1.00 87.31 90 LEU A O 1
ATOM 727 N N . ASP A 1 91 ? -16.460 5.579 13.218 1.00 86.75 91 ASP A N 1
ATOM 728 C CA . ASP A 1 91 ? -17.353 4.565 13.788 1.00 86.75 91 ASP A CA 1
ATOM 729 C C . ASP A 1 91 ? -17.792 3.544 12.739 1.00 86.75 91 ASP A C 1
ATOM 731 O O . ASP A 1 91 ? -17.732 2.331 12.966 1.00 86.75 91 ASP A O 1
ATOM 735 N N . ARG A 1 92 ? -18.139 4.016 11.538 1.00 87.38 92 ARG A N 1
ATOM 736 C CA . ARG A 1 92 ? -18.506 3.145 10.418 1.00 87.38 92 ARG A CA 1
ATOM 737 C C . ARG A 1 92 ? -17.312 2.355 9.888 1.00 87.38 92 ARG A C 1
ATOM 739 O O . ARG A 1 92 ? -17.457 1.187 9.539 1.00 87.38 92 ARG A O 1
ATOM 746 N N . TYR A 1 93 ? -16.122 2.955 9.867 1.00 88.75 93 TYR A N 1
ATOM 747 C CA . TYR A 1 93 ? -14.911 2.249 9.454 1.00 88.75 93 TYR A CA 1
ATOM 748 C C . TYR A 1 93 ? -14.521 1.142 10.449 1.00 88.75 93 TYR A C 1
ATOM 750 O O . TYR A 1 93 ? -14.118 0.053 10.044 1.00 88.75 93 TYR A O 1
ATOM 758 N N . ARG A 1 94 ? -14.703 1.366 11.758 1.00 87.31 94 ARG A N 1
ATOM 759 C CA . ARG A 1 94 ? -14.468 0.343 12.794 1.00 87.31 94 ARG A CA 1
ATOM 760 C C . ARG A 1 94 ? -15.488 -0.787 12.794 1.00 87.31 94 ARG A C 1
ATOM 762 O O . ARG A 1 94 ? -15.131 -1.914 13.123 1.00 87.31 94 ARG A O 1
ATOM 769 N N . THR A 1 95 ? -16.733 -0.494 12.444 1.00 89.88 95 THR A N 1
ATOM 770 C CA . THR A 1 95 ? -17.820 -1.484 12.389 1.00 89.88 95 THR A CA 1
ATOM 771 C C . THR A 1 95 ? -17.888 -2.223 11.051 1.00 89.88 95 THR A C 1
ATOM 773 O O . THR A 1 95 ? -18.790 -3.035 10.842 1.00 89.88 95 THR A O 1
ATOM 776 N N . ARG A 1 96 ? -16.922 -1.998 10.144 1.00 90.19 96 ARG A N 1
ATOM 777 C CA . ARG A 1 96 ? -16.874 -2.681 8.848 1.00 90.19 96 ARG A CA 1
ATOM 778 C C . ARG A 1 96 ? -16.839 -4.210 9.021 1.00 90.19 96 ARG A C 1
ATOM 780 O O . ARG A 1 96 ? -16.190 -4.709 9.948 1.00 90.19 96 ARG A O 1
ATOM 787 N N . PRO A 1 97 ? -17.475 -4.979 8.116 1.00 93.38 97 PRO A N 1
ATOM 788 C CA . PRO A 1 97 ? -17.528 -6.430 8.236 1.00 93.38 97 PRO A CA 1
ATOM 789 C C . PRO A 1 97 ? -16.136 -7.048 8.386 1.00 93.38 97 PRO A C 1
ATOM 791 O O . PRO A 1 97 ? -15.213 -6.740 7.627 1.00 93.38 97 PRO A O 1
ATOM 794 N N . ARG A 1 98 ? -15.985 -7.984 9.332 1.00 91.25 98 ARG A N 1
ATOM 795 C CA . ARG A 1 98 ? -14.694 -8.636 9.617 1.00 91.25 98 ARG A CA 1
ATOM 796 C C . ARG A 1 98 ? -14.071 -9.273 8.372 1.00 91.25 98 ARG A C 1
ATOM 798 O O . ARG A 1 98 ? -12.860 -9.198 8.206 1.00 91.25 98 ARG A O 1
ATOM 805 N N . ARG A 1 99 ? -14.887 -9.852 7.482 1.00 93.50 99 ARG A N 1
ATOM 806 C CA . ARG A 1 99 ? -14.419 -10.451 6.219 1.00 93.50 99 ARG A CA 1
ATOM 807 C C . ARG A 1 99 ? -13.731 -9.428 5.313 1.00 93.50 99 ARG A C 1
ATOM 809 O O . ARG A 1 99 ? -12.677 -9.736 4.776 1.00 93.50 99 ARG A O 1
ATOM 816 N N . VAL A 1 100 ? -14.278 -8.214 5.211 1.00 93.38 100 VAL A N 1
ATOM 817 C CA . VAL A 1 100 ? -13.685 -7.120 4.424 1.00 93.38 100 VAL A CA 1
ATOM 818 C C . VAL A 1 100 ? -12.355 -6.694 5.039 1.00 93.38 100 VAL A C 1
ATOM 820 O O . VAL A 1 100 ? -11.348 -6.670 4.343 1.00 93.38 100 VAL A O 1
ATOM 823 N N . THR A 1 101 ? -12.325 -6.460 6.357 1.00 92.19 101 THR A N 1
ATOM 824 C CA . THR A 1 101 ? -11.084 -6.149 7.091 1.00 92.19 101 THR A CA 1
ATOM 825 C C . THR A 1 101 ? -9.997 -7.189 6.822 1.00 92.19 101 THR A C 1
ATOM 827 O O . THR A 1 101 ? -8.871 -6.837 6.482 1.00 92.19 101 THR A O 1
ATOM 830 N N . VAL A 1 102 ? -10.330 -8.473 6.970 1.00 92.25 102 VAL A N 1
ATOM 831 C CA . VAL A 1 102 ? -9.376 -9.571 6.781 1.00 92.25 102 VAL A CA 1
ATOM 832 C C . VAL A 1 102 ? -8.912 -9.642 5.330 1.00 92.25 102 VAL A C 1
ATOM 834 O O . VAL A 1 102 ? -7.711 -9.704 5.102 1.00 92.25 102 VAL A O 1
ATOM 837 N N . ALA A 1 103 ? -9.821 -9.577 4.355 1.00 95.25 103 ALA A N 1
ATOM 838 C CA . ALA A 1 103 ? -9.469 -9.642 2.939 1.00 95.25 103 ALA A CA 1
ATOM 839 C C . ALA A 1 103 ? -8.523 -8.503 2.523 1.00 95.25 103 ALA A C 1
ATOM 841 O O . ALA A 1 103 ? -7.477 -8.766 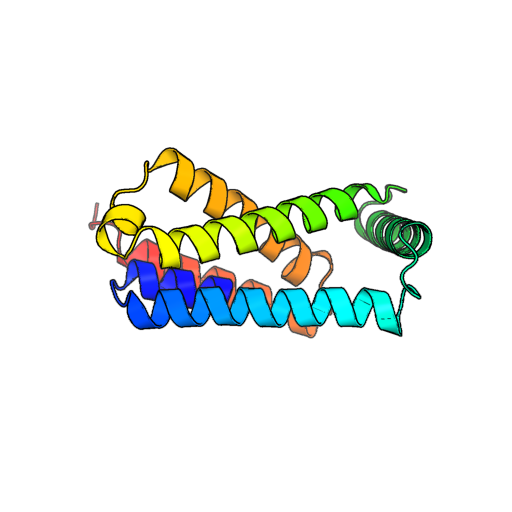1.932 1.00 95.25 103 ALA A O 1
ATOM 842 N N . VAL A 1 104 ? -8.842 -7.256 2.898 1.00 94.56 104 VAL A N 1
ATOM 843 C CA . VAL A 1 104 ? -8.000 -6.085 2.603 1.00 94.56 104 VAL A CA 1
ATOM 844 C C . VAL A 1 104 ? -6.619 -6.251 3.233 1.00 94.56 104 VAL A C 1
ATOM 846 O O . VAL A 1 104 ? -5.610 -6.144 2.543 1.00 94.56 104 VAL A O 1
ATOM 849 N N . HIS A 1 105 ? -6.540 -6.572 4.526 1.00 94.19 105 HIS A N 1
ATOM 850 C CA . HIS A 1 105 ? -5.243 -6.663 5.199 1.00 94.19 105 HIS A CA 1
ATOM 851 C C . HIS A 1 105 ? -4.421 -7.893 4.801 1.00 94.19 105 HIS A C 1
ATOM 853 O O . HIS A 1 105 ? -3.195 -7.800 4.790 1.00 94.19 105 HIS A O 1
ATOM 859 N N . LEU A 1 106 ? -5.045 -9.015 4.426 1.00 94.94 106 LEU A N 1
ATOM 860 C CA . LEU A 1 106 ? -4.329 -10.157 3.848 1.00 94.94 106 LEU A CA 1
ATOM 861 C C . LEU A 1 106 ? -3.721 -9.791 2.496 1.00 94.94 106 LEU A C 1
ATOM 863 O O . LEU A 1 106 ? -2.545 -10.061 2.266 1.00 94.94 106 LEU A O 1
ATOM 867 N N . PHE A 1 107 ? -4.485 -9.119 1.636 1.00 96.69 107 PHE A N 1
ATOM 868 C CA . PHE A 1 107 ? -3.978 -8.655 0.351 1.00 96.69 107 PHE A CA 1
ATOM 869 C C . PHE A 1 107 ? -2.837 -7.640 0.519 1.00 96.69 107 PHE A C 1
ATOM 871 O O . PHE A 1 107 ? -1.794 -7.761 -0.118 1.00 96.69 107 PHE A O 1
ATOM 878 N N . PHE A 1 108 ? -2.969 -6.687 1.443 1.00 96.06 108 PHE A N 1
ATOM 879 C CA . PHE A 1 108 ? -1.902 -5.729 1.734 1.00 96.06 108 PHE A CA 1
ATOM 880 C C . PHE A 1 108 ? -0.668 -6.384 2.349 1.00 96.06 108 PHE A C 1
ATOM 882 O O . PHE A 1 108 ? 0.450 -6.004 2.012 1.00 96.06 108 PHE A O 1
ATOM 889 N N . ALA A 1 109 ? -0.847 -7.361 3.241 1.00 94.69 109 ALA A N 1
ATOM 890 C CA . ALA A 1 109 ? 0.263 -8.121 3.801 1.00 94.69 109 ALA A CA 1
ATOM 891 C C . ALA A 1 109 ? 0.991 -8.917 2.710 1.00 94.69 109 ALA A C 1
ATOM 893 O O . ALA A 1 109 ? 2.218 -8.898 2.671 1.00 94.69 109 ALA A O 1
ATOM 894 N N . PHE A 1 110 ? 0.249 -9.537 1.788 1.00 95.69 110 PHE A N 1
ATOM 895 C CA . PHE A 1 110 ? 0.805 -10.210 0.615 1.00 95.69 110 PHE A CA 1
ATOM 896 C C . PHE A 1 110 ? 1.614 -9.244 -0.263 1.00 95.69 110 PHE A C 1
ATOM 898 O O . PHE A 1 110 ? 2.767 -9.533 -0.590 1.00 95.69 110 PHE A O 1
ATOM 905 N N . MET A 1 111 ? 1.062 -8.073 -0.593 1.00 96.56 111 MET A N 1
ATOM 906 C CA . MET A 1 111 ? 1.763 -7.061 -1.391 1.00 96.56 111 MET A CA 1
ATOM 907 C C . MET A 1 111 ? 2.994 -6.506 -0.670 1.00 96.56 111 MET A C 1
ATOM 909 O O . MET A 1 111 ? 4.051 -6.353 -1.277 1.00 96.56 111 MET A O 1
ATOM 913 N N . PHE A 1 112 ? 2.893 -6.255 0.637 1.00 95.56 112 PHE A N 1
ATOM 914 C CA . PHE A 1 112 ? 4.017 -5.808 1.455 1.00 95.56 112 PHE A CA 1
ATOM 915 C C . PHE A 1 112 ? 5.137 -6.850 1.492 1.00 95.56 112 PHE A C 1
ATOM 917 O O . PHE A 1 112 ? 6.298 -6.493 1.319 1.00 95.56 112 PHE A O 1
ATOM 924 N N . PHE A 1 113 ? 4.799 -8.126 1.690 1.00 95.25 113 PHE A N 1
ATOM 925 C CA . PHE A 1 113 ? 5.768 -9.217 1.702 1.00 95.25 113 PHE A CA 1
ATOM 926 C C . PHE A 1 113 ? 6.497 -9.324 0.359 1.00 95.25 113 PHE A C 1
ATOM 928 O O . PHE A 1 113 ? 7.727 -9.301 0.321 1.00 95.25 113 PHE A O 1
ATOM 935 N N . ASN A 1 114 ? 5.754 -9.349 -0.750 1.00 94.81 114 ASN A N 1
ATOM 936 C CA . ASN A 1 114 ? 6.357 -9.419 -2.078 1.00 94.81 114 ASN A CA 1
ATOM 937 C C . ASN A 1 114 ? 7.230 -8.187 -2.364 1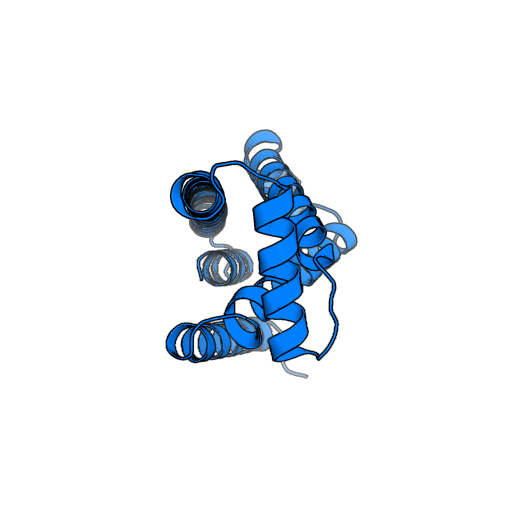.00 94.81 114 ASN A C 1
ATOM 939 O O . ASN A 1 114 ? 8.396 -8.328 -2.724 1.00 94.81 114 ASN A O 1
ATOM 943 N N . GLY A 1 115 ? 6.716 -6.978 -2.134 1.00 91.94 115 GLY A N 1
ATOM 944 C CA . GLY A 1 115 ? 7.444 -5.745 -2.440 1.00 91.94 115 GLY A CA 1
ATOM 945 C C . GLY A 1 115 ? 8.662 -5.491 -1.545 1.00 91.94 115 GLY A C 1
ATOM 946 O O . GLY A 1 115 ? 9.702 -5.061 -2.033 1.00 91.94 115 GLY A O 1
ATOM 947 N N . ALA A 1 116 ? 8.563 -5.749 -0.237 1.00 93.06 116 ALA A N 1
ATOM 948 C CA . ALA A 1 116 ? 9.631 -5.421 0.709 1.00 93.06 116 ALA A CA 1
ATOM 949 C C . ALA A 1 116 ? 10.650 -6.553 0.897 1.00 93.06 116 ALA A C 1
ATOM 951 O O . ALA A 1 116 ? 11.826 -6.264 1.102 1.00 93.06 116 ALA A O 1
ATOM 952 N N . ILE A 1 117 ? 10.221 -7.819 0.846 1.00 94.12 117 ILE A N 1
ATOM 953 C CA . ILE A 1 117 ? 11.057 -8.971 1.226 1.00 94.12 117 ILE A CA 1
ATOM 954 C C . ILE A 1 117 ? 11.481 -9.792 0.010 1.00 94.12 117 ILE A C 1
ATOM 956 O O . ILE A 1 117 ? 12.645 -10.166 -0.088 1.00 94.12 117 ILE A O 1
ATOM 960 N N . VAL A 1 118 ? 10.573 -10.060 -0.928 1.00 94.38 118 VAL A N 1
ATOM 961 C CA . VAL A 1 118 ? 10.901 -10.878 -2.108 1.00 94.38 118 VAL A CA 1
ATOM 962 C C . VAL A 1 118 ? 11.683 -10.046 -3.128 1.00 94.38 118 VAL A C 1
ATOM 964 O O . VAL A 1 118 ? 12.832 -10.350 -3.451 1.00 94.38 118 VAL A O 1
ATOM 967 N N . PHE A 1 119 ? 11.094 -8.941 -3.581 1.00 92.38 119 PHE A N 1
ATOM 968 C CA . PHE A 1 119 ? 11.657 -8.083 -4.628 1.00 92.38 119 PHE A CA 1
ATOM 969 C C . PHE A 1 119 ? 12.456 -6.887 -4.089 1.00 92.38 119 PHE A C 1
ATOM 971 O O . PHE A 1 119 ? 13.135 -6.201 -4.849 1.00 92.38 119 PHE A O 1
ATOM 978 N N . GLY A 1 120 ? 12.401 -6.632 -2.779 1.00 90.19 120 GLY A N 1
ATOM 979 C CA . GLY A 1 120 ? 13.104 -5.510 -2.158 1.00 90.19 120 GLY A CA 1
ATOM 980 C C . GLY A 1 120 ? 14.629 -5.636 -2.236 1.00 90.19 120 GLY A C 1
ATOM 981 O O . GLY A 1 120 ? 15.176 -6.739 -2.294 1.00 90.19 120 GLY A O 1
ATOM 982 N N . SER A 1 121 ? 15.328 -4.498 -2.178 1.00 92.00 121 SER A N 1
ATOM 983 C CA . SER A 1 121 ? 16.790 -4.462 -2.028 1.00 92.00 121 SER A CA 1
ATOM 984 C C . SER A 1 121 ? 17.231 -5.131 -0.715 1.00 92.00 121 SER A C 1
ATOM 986 O O . SER A 1 121 ? 16.438 -5.166 0.227 1.00 92.00 121 SER A O 1
ATOM 988 N N . PRO A 1 122 ? 18.484 -5.608 -0.577 1.00 91.62 122 PRO A N 1
ATOM 989 C CA . PRO A 1 122 ? 18.926 -6.334 0.620 1.00 91.62 122 PRO A CA 1
ATOM 990 C C . PRO A 1 122 ? 18.607 -5.621 1.941 1.00 91.62 122 PRO A C 1
ATOM 992 O O . PRO A 1 122 ? 18.102 -6.239 2.876 1.00 91.62 122 PRO A O 1
ATOM 995 N N . PHE A 1 123 ? 18.813 -4.303 1.996 1.00 92.94 123 PHE A N 1
ATOM 996 C CA . PHE A 1 123 ? 18.448 -3.486 3.154 1.00 92.94 123 PHE A CA 1
ATOM 997 C C . PHE A 1 123 ? 16.932 -3.475 3.416 1.00 92.94 123 PHE A C 1
ATOM 999 O O . PHE A 1 123 ? 16.490 -3.658 4.552 1.00 92.94 123 PHE A O 1
ATOM 1006 N N . MET A 1 124 ? 16.121 -3.312 2.366 1.00 91.94 124 MET A N 1
ATOM 1007 C CA . MET A 1 124 ? 14.661 -3.329 2.484 1.00 91.94 124 MET A CA 1
ATOM 1008 C C . MET A 1 124 ? 14.120 -4.695 2.905 1.00 91.94 124 MET A C 1
ATOM 1010 O O . MET A 1 124 ? 13.142 -4.729 3.649 1.00 91.94 124 MET A O 1
ATOM 1014 N N . ARG A 1 125 ? 14.777 -5.799 2.522 1.00 93.31 125 ARG A N 1
ATOM 1015 C CA . ARG A 1 125 ? 14.397 -7.149 2.965 1.00 93.31 125 ARG A CA 1
ATOM 1016 C C . ARG A 1 125 ? 14.511 -7.290 4.476 1.00 93.31 125 ARG A C 1
ATOM 1018 O O . ARG A 1 125 ? 13.551 -7.705 5.118 1.00 93.31 125 ARG A O 1
ATOM 1025 N N . TRP A 1 126 ? 15.637 -6.872 5.060 1.00 94.19 126 TRP A N 1
ATOM 1026 C CA . TRP A 1 126 ? 15.825 -6.881 6.515 1.00 94.19 126 TRP A CA 1
ATOM 1027 C C . TRP A 1 126 ? 14.807 -6.001 7.236 1.00 94.19 126 TRP A C 1
ATOM 1029 O O . TRP A 1 126 ? 14.184 -6.439 8.204 1.00 94.19 126 TRP A O 1
ATOM 1039 N N . LEU A 1 127 ? 14.586 -4.785 6.731 1.00 93.69 127 LEU A N 1
ATOM 1040 C CA . LEU A 1 127 ? 13.609 -3.866 7.308 1.00 93.69 127 LEU A CA 1
ATOM 1041 C C . LEU A 1 127 ? 12.174 -4.416 7.204 1.00 93.69 127 LEU A C 1
ATOM 1043 O O . LEU A 1 127 ? 11.393 -4.299 8.148 1.00 93.69 127 LEU A O 1
ATOM 1047 N N . GLY A 1 128 ? 11.832 -5.046 6.077 1.00 91.69 128 GLY A N 1
ATOM 1048 C CA . GLY A 1 128 ? 10.571 -5.751 5.837 1.00 91.69 128 GLY A CA 1
ATOM 1049 C C . GLY A 1 128 ? 10.338 -6.872 6.839 1.00 91.69 128 GLY A C 1
ATOM 1050 O O . GLY A 1 128 ? 9.294 -6.906 7.492 1.00 91.69 128 GLY A O 1
ATOM 1051 N N . THR A 1 129 ? 11.334 -7.739 7.012 1.00 92.62 129 THR A N 1
ATOM 1052 C CA . THR A 1 129 ? 11.297 -8.846 7.972 1.00 92.62 129 THR A CA 1
ATOM 1053 C C . THR A 1 129 ? 11.120 -8.337 9.399 1.00 92.62 129 THR A C 1
ATOM 105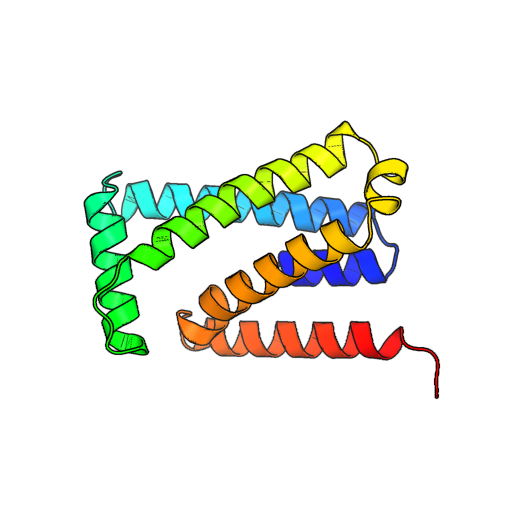5 O O . THR A 1 129 ? 10.215 -8.788 10.101 1.00 92.62 129 THR A O 1
ATOM 1058 N N . ALA A 1 130 ? 11.909 -7.342 9.816 1.00 92.88 130 ALA A N 1
ATOM 1059 C CA . ALA A 1 130 ? 11.783 -6.736 11.140 1.00 92.88 130 ALA A CA 1
ATOM 1060 C C . ALA A 1 130 ? 10.375 -6.158 11.371 1.00 92.88 130 ALA A C 1
ATOM 1062 O O . ALA A 1 130 ? 9.780 -6.365 12.428 1.00 92.88 130 ALA A O 1
ATOM 1063 N N . ALA A 1 131 ? 9.801 -5.490 10.366 1.00 91.19 131 ALA A N 1
ATOM 1064 C CA . ALA A 1 131 ? 8.457 -4.932 10.459 1.00 91.19 131 ALA A CA 1
ATOM 1065 C C . ALA A 1 131 ? 7.374 -6.014 10.632 1.00 91.19 131 ALA A C 1
ATOM 1067 O O . ALA A 1 131 ? 6.468 -5.836 11.448 1.00 91.19 131 ALA A O 1
ATOM 1068 N N . ILE A 1 132 ? 7.470 -7.143 9.918 1.00 91.75 132 ILE A N 1
ATOM 1069 C CA . ILE A 1 132 ? 6.544 -8.275 10.101 1.00 91.75 132 ILE A CA 1
ATOM 1070 C C . ILE A 1 132 ? 6.680 -8.863 11.507 1.00 91.75 132 ILE A C 1
ATOM 1072 O O . ILE A 1 132 ? 5.665 -9.082 12.166 1.00 91.75 132 ILE A O 1
ATOM 1076 N N . LEU A 1 133 ? 7.905 -9.065 12.002 1.00 92.62 133 LEU A N 1
ATOM 1077 C CA . LEU A 1 133 ? 8.136 -9.596 13.350 1.00 92.62 133 LEU A CA 1
ATOM 1078 C C . LEU A 1 133 ? 7.522 -8.697 14.428 1.00 92.62 133 LEU A C 1
ATOM 1080 O O . LEU A 1 133 ? 6.804 -9.180 15.302 1.00 92.62 133 LEU A O 1
ATOM 1084 N N . ILE A 1 134 ? 7.725 -7.381 14.328 1.00 90.50 134 ILE A N 1
ATOM 1085 C CA . ILE A 1 134 ? 7.112 -6.407 15.241 1.00 90.50 134 ILE A CA 1
ATOM 1086 C C . ILE A 1 134 ? 5.584 -6.513 15.196 1.00 90.50 134 ILE A C 1
ATOM 1088 O O . ILE A 1 134 ? 4.930 -6.513 16.240 1.00 90.50 134 ILE A O 1
ATOM 1092 N N . LEU A 1 135 ? 5.000 -6.621 14.001 1.00 88.94 135 LEU A N 1
ATOM 1093 C CA . LEU A 1 135 ? 3.554 -6.742 13.848 1.00 88.94 135 LEU A CA 1
ATOM 1094 C C . LEU A 1 135 ? 3.012 -8.016 14.506 1.00 88.94 135 LEU A C 1
ATOM 1096 O O . LEU A 1 135 ? 1.986 -7.953 15.183 1.00 88.94 135 LEU A O 1
ATOM 1100 N N . LEU A 1 136 ? 3.708 -9.145 14.347 1.00 90.12 136 LEU A N 1
ATOM 1101 C CA . LEU A 1 136 ? 3.346 -10.418 14.970 1.00 90.12 136 LEU A CA 1
ATOM 1102 C C . LEU A 1 136 ? 3.403 -10.337 16.497 1.00 90.12 136 LEU A C 1
ATOM 1104 O O . LEU A 1 136 ? 2.476 -10.798 17.154 1.00 90.12 136 LEU A O 1
ATOM 1108 N N . VAL A 1 137 ? 4.423 -9.689 17.066 1.00 89.50 137 VAL A N 1
ATOM 1109 C CA . VAL A 1 137 ? 4.512 -9.452 18.519 1.00 89.50 137 VAL A CA 1
ATOM 1110 C C . VAL A 1 137 ? 3.340 -8.595 19.008 1.00 89.50 137 VAL A C 1
ATOM 1112 O O . VAL A 1 137 ? 2.694 -8.920 20.007 1.00 89.50 137 VAL A O 1
ATOM 1115 N N . VAL A 1 138 ? 3.002 -7.522 18.282 1.00 88.62 138 VAL A N 1
ATOM 1116 C CA . VAL A 1 138 ? 1.847 -6.675 18.625 1.00 88.62 138 VAL A CA 1
ATOM 1117 C C . VAL A 1 138 ? 0.536 -7.461 18.524 1.00 88.62 138 VAL A C 1
ATOM 1119 O O . VAL A 1 138 ? -0.326 -7.293 19.384 1.00 88.62 138 VAL A O 1
ATOM 1122 N N . ALA A 1 139 ? 0.386 -8.341 17.533 1.00 86.19 139 ALA A N 1
ATOM 1123 C CA . ALA A 1 139 ? -0.799 -9.182 17.383 1.00 86.19 139 ALA A CA 1
ATOM 1124 C C . ALA A 1 139 ? -0.895 -10.255 18.483 1.00 86.19 139 ALA A C 1
ATOM 1126 O O . ALA A 1 139 ? -1.966 -10.454 19.052 1.00 86.19 139 ALA A O 1
ATOM 1127 N N . ALA A 1 140 ? 0.219 -10.904 18.834 1.00 87.56 140 ALA A N 1
ATOM 1128 C CA . ALA A 1 140 ? 0.272 -11.922 19.880 1.00 87.56 140 ALA A CA 1
ATOM 1129 C C . ALA A 1 140 ? -0.075 -11.347 21.260 1.00 87.56 140 ALA A C 1
ATOM 1131 O O . ALA A 1 140 ? -0.841 -11.957 21.998 1.00 87.56 140 ALA A O 1
ATOM 1132 N N . SER A 1 141 ? 0.386 -10.128 21.572 1.00 86.00 141 SER A N 1
ATOM 1133 C CA . SER A 1 141 ? 0.052 -9.443 22.835 1.00 86.00 141 SER A CA 1
ATOM 1134 C C . SER A 1 141 ? -1.434 -9.074 22.994 1.00 86.00 141 SER A C 1
ATOM 1136 O O . SER A 1 141 ? -1.841 -8.585 24.045 1.00 86.00 141 SER A O 1
ATOM 1138 N N . ARG A 1 142 ? -2.256 -9.279 21.955 1.00 79.31 142 ARG A N 1
ATOM 1139 C CA . ARG A 1 142 ? -3.705 -9.023 21.954 1.00 79.31 142 ARG A CA 1
ATOM 1140 C C . ARG A 1 142 ? -4.554 -10.280 22.123 1.00 79.31 142 ARG A C 1
ATOM 1142 O O . ARG A 1 142 ? -5.760 -10.144 22.327 1.00 79.31 142 ARG A O 1
ATOM 1149 N N . LEU A 1 143 ? -3.968 -11.469 22.000 1.00 74.81 143 LEU A N 1
ATOM 1150 C CA . LEU A 1 143 ? -4.685 -12.717 22.237 1.00 74.81 143 LEU A CA 1
ATOM 1151 C C . LEU A 1 143 ? -4.804 -12.941 23.754 1.00 74.81 143 LEU A C 1
ATOM 1153 O O . LEU A 1 143 ? -3.818 -12.730 24.462 1.00 74.81 143 LEU A O 1
ATOM 1157 N N . PRO A 1 144 ? -5.982 -13.335 24.274 1.00 57.78 144 PRO A N 1
ATOM 1158 C CA . PRO A 1 144 ? -6.095 -13.717 25.677 1.00 57.78 144 PRO A CA 1
ATOM 1159 C C . PRO A 1 144 ? -5.145 -14.894 25.967 1.00 57.78 144 PRO A C 1
ATOM 1161 O O . PRO A 1 144 ? -4.959 -15.737 25.079 1.00 57.78 144 PRO A O 1
ATOM 1164 N N . PRO A 1 145 ? -4.527 -14.962 27.164 1.00 61.25 145 PRO A N 1
ATOM 1165 C CA . PRO A 1 145 ? -3.777 -16.149 27.558 1.00 61.25 145 PRO A CA 1
ATOM 1166 C C . PRO A 1 145 ? -4.705 -17.369 27.469 1.00 61.25 145 PRO A C 1
ATOM 1168 O O . PRO A 1 145 ? -5.878 -17.277 27.838 1.00 61.25 145 PRO A O 1
ATOM 1171 N N . LYS A 1 146 ? -4.191 -18.454 26.881 1.00 55.91 146 LYS A N 1
ATOM 1172 C CA . LYS A 1 146 ? -4.902 -19.734 26.780 1.00 55.91 146 LYS A CA 1
ATOM 1173 C C . LYS A 1 146 ? -5.091 -20.362 28.151 1.00 55.91 146 LYS A C 1
ATOM 1175 O O . LYS A 1 146 ? -4.160 -20.214 28.974 1.00 55.91 146 LYS A O 1
#

pLDDT: mean 92.32, std 5.93, range [55.91, 97.88]

Secondary structure (DSSP, 8-state):
-HHHHHHHHHHTT-HHHHHHHHHHHHHHHHHHHHHHHHHTSTT-HHHHHHHHHHHHHHHHS----THHHHHHHHHHHHHHHHHHHHHHHHHHHHTS-HHHHHHHHHHHHHHHHIIIIISS-HHHHHHHHHHHHHHHHHHHTTSPP-